Protein AF-A0A4Q8L4S8-F1 (afdb_monomer_lite)

Foldseek 3Di:
DDDPPDDPDDPPDDDDPVVVVVVVVLVVVLVVVCVVPNNVVSVVVSVVVVVVVLVVVCVVPPPCCVVCVVVSVVVVVVVVLQVVLVVLVVVCVVVVHDPDDGPCVVVVVVVVVVVVVVVVPDDD

Secondary structure (DSSP, 8-state):
-----PPPPPTTSPPPHHHHHHHHHHHHHHHHHHHHH-HHHHHHHHHHHHHHHHHHHHHHH-S-HHHHHHHHHHHHHHHHHHHHHHHHHHHHHHHT------TTHHHHHHHHHHHHHHHHTS--

Organism: NCBI:txid2480810

Radius of gyration: 18.48 Å; chains: 1; bounding box: 41×57×49 Å

pLDDT: mean 88.18, std 14.47, range [34.78, 98.0]

Structure (mmCIF, N/CA/C/O backbone):
data_AF-A0A4Q8L4S8-F1
#
_entry.id   AF-A0A4Q8L4S8-F1
#
loop_
_atom_site.group_PDB
_atom_site.id
_atom_site.type_symbol
_atom_site.label_atom_id
_atom_site.label_alt_id
_atom_site.label_comp_id
_atom_site.label_asym_id
_atom_site.label_entity_id
_atom_site.label_seq_id
_atom_site.pdbx_PDB_ins_code
_atom_site.Cartn_x
_atom_site.Cartn_y
_atom_site.Cartn_z
_atom_site.occupancy
_atom_site.B_iso_or_equiv
_atom_site.auth_seq_id
_atom_site.auth_comp_id
_atom_site.auth_asym_id
_atom_site.auth_atom_id
_atom_site.pdbx_PDB_model_num
ATOM 1 N N . MET A 1 1 ? -2.528 -0.825 -29.507 1.00 34.78 1 MET A N 1
ATOM 2 C CA . MET A 1 1 ? -2.771 0.407 -28.736 1.00 34.78 1 MET A CA 1
ATOM 3 C C . MET A 1 1 ? -1.774 0.347 -27.599 1.00 34.78 1 MET A C 1
ATOM 5 O O . MET A 1 1 ? -1.876 -0.576 -26.804 1.00 34.78 1 MET A O 1
ATOM 9 N N . ALA A 1 2 ? -0.710 1.143 -27.678 1.00 35.81 2 ALA A N 1
ATOM 10 C CA . ALA A 1 2 ? 0.362 1.133 -26.690 1.00 35.81 2 ALA A CA 1
ATOM 11 C C . ALA A 1 2 ? -0.196 1.672 -25.368 1.00 35.81 2 ALA A C 1
ATOM 13 O O . ALA A 1 2 ? -0.883 2.690 -25.376 1.00 35.81 2 ALA A O 1
ATOM 14 N N . ASP A 1 3 ? 0.022 0.924 -24.292 1.00 37.16 3 ASP A N 1
ATOM 15 C CA . ASP A 1 3 ? -0.326 1.303 -22.927 1.00 37.16 3 ASP A CA 1
ATOM 16 C C . ASP A 1 3 ? 0.685 2.373 -22.505 1.00 37.16 3 ASP A C 1
ATOM 18 O O . ASP A 1 3 ? 1.847 2.071 -22.223 1.00 37.16 3 ASP A O 1
ATOM 22 N N . ASP A 1 4 ? 0.284 3.637 -22.635 1.00 38.28 4 ASP A N 1
ATOM 23 C CA . ASP A 1 4 ? 1.071 4.782 -22.201 1.00 38.28 4 ASP A CA 1
ATOM 24 C C . ASP A 1 4 ? 1.318 4.633 -20.705 1.00 38.28 4 ASP A C 1
ATOM 26 O O . ASP A 1 4 ? 0.388 4.724 -19.913 1.00 38.28 4 ASP A O 1
ATOM 30 N N . THR A 1 5 ? 2.580 4.381 -20.360 1.00 44.84 5 THR A N 1
ATOM 31 C CA . THR A 1 5 ? 3.217 4.380 -19.037 1.00 44.84 5 THR A CA 1
ATOM 32 C C . THR A 1 5 ? 2.509 5.301 -18.035 1.00 44.84 5 THR A C 1
ATOM 34 O O . THR A 1 5 ? 2.914 6.442 -17.807 1.00 44.84 5 THR A O 1
ATOM 37 N N . GLN A 1 6 ? 1.410 4.825 -17.456 1.00 52.59 6 GLN A N 1
ATOM 38 C CA . GLN A 1 6 ? 0.594 5.635 -16.572 1.00 52.59 6 GLN A CA 1
ATOM 39 C C . GLN A 1 6 ? 1.352 5.728 -15.253 1.00 52.59 6 GLN A C 1
ATOM 41 O O . GLN A 1 6 ? 1.657 4.709 -14.626 1.00 52.59 6 GLN A O 1
ATOM 46 N N . ALA A 1 7 ? 1.723 6.951 -14.867 1.00 51.81 7 ALA A N 1
ATOM 47 C CA . ALA A 1 7 ? 2.329 7.196 -13.568 1.00 51.81 7 ALA A CA 1
ATOM 48 C C . ALA A 1 7 ? 1.447 6.545 -12.486 1.00 51.81 7 ALA A C 1
ATOM 50 O O . ALA A 1 7 ? 0.216 6.617 -12.596 1.00 51.81 7 ALA A O 1
ATOM 51 N N . PRO A 1 8 ? 2.040 5.886 -11.472 1.00 59.69 8 PRO A N 1
ATOM 52 C CA . PRO A 1 8 ? 1.255 5.279 -10.408 1.00 59.69 8 PRO A CA 1
ATOM 53 C C . PRO A 1 8 ? 0.316 6.337 -9.809 1.00 59.69 8 PRO A C 1
ATOM 55 O O . PRO A 1 8 ? 0.725 7.497 -9.673 1.00 59.69 8 PRO A O 1
ATOM 58 N N . PRO A 1 9 ? -0.940 5.978 -9.484 1.00 63.06 9 PRO A N 1
ATOM 59 C CA . PRO A 1 9 ? -1.882 6.930 -8.917 1.00 63.06 9 PRO A CA 1
ATOM 60 C C . PRO A 1 9 ? -1.277 7.563 -7.664 1.00 63.06 9 PRO A C 1
ATOM 62 O O . PRO A 1 9 ? -0.720 6.869 -6.810 1.00 63.06 9 PRO A O 1
ATOM 65 N N . SER A 1 10 ? -1.373 8.890 -7.566 1.00 66.44 10 SER A N 1
ATOM 66 C CA . SER A 1 10 ? -0.985 9.588 -6.345 1.00 66.44 10 SER A CA 1
ATOM 67 C C . SER A 1 10 ? -1.951 9.187 -5.239 1.00 66.44 10 SER A C 1
ATOM 69 O O . SER A 1 10 ? -3.149 9.439 -5.347 1.00 66.44 10 SER A O 1
ATOM 71 N N . ILE A 1 11 ? -1.429 8.586 -4.174 1.00 65.19 11 ILE A N 1
ATOM 72 C CA . ILE A 1 11 ? -2.218 8.248 -2.983 1.00 65.19 11 ILE A CA 1
ATOM 73 C C . ILE A 1 11 ? -2.735 9.488 -2.239 1.00 65.19 11 ILE A C 1
ATOM 75 O O . ILE A 1 11 ? -3.658 9.375 -1.442 1.00 65.19 11 ILE A O 1
ATOM 79 N N . ASP A 1 12 ? -2.164 10.667 -2.505 1.00 66.69 12 ASP A N 1
ATOM 80 C CA . ASP A 1 12 ? -2.610 11.940 -1.932 1.00 66.69 12 ASP A CA 1
ATOM 81 C C . ASP A 1 12 ? -3.650 12.653 -2.827 1.00 66.69 12 ASP A C 1
ATOM 83 O O . ASP A 1 12 ? -4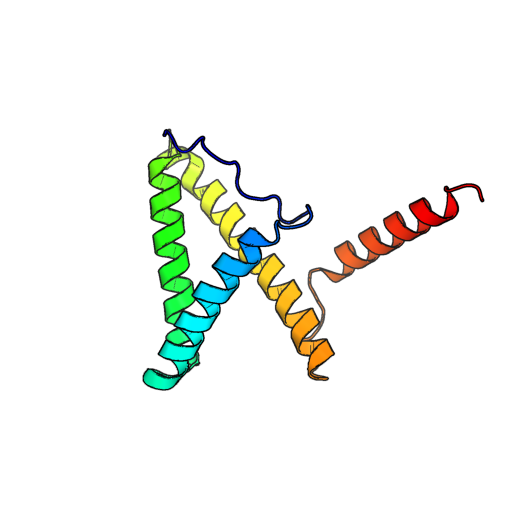.129 13.733 -2.486 1.00 66.69 12 ASP A O 1
ATOM 87 N N . ALA A 1 13 ? -4.006 12.070 -3.980 1.00 71.50 13 ALA A N 1
ATOM 88 C CA . ALA A 1 13 ? -5.061 12.560 -4.862 1.00 71.50 13 ALA A CA 1
ATOM 89 C C . ALA A 1 13 ? -6.316 11.672 -4.769 1.00 71.50 13 ALA A C 1
ATOM 91 O O . ALA A 1 13 ? -6.209 10.488 -4.440 1.00 71.50 13 ALA A O 1
ATOM 92 N N . PRO A 1 14 ? -7.512 12.199 -5.100 1.00 72.44 14 PRO A N 1
ATOM 93 C CA . PRO A 1 14 ? -8.708 11.375 -5.216 1.00 72.44 14 PRO A CA 1
ATOM 94 C C . PRO A 1 14 ? -8.471 10.208 -6.182 1.00 72.44 14 PRO A C 1
ATOM 96 O O . PRO A 1 14 ? -8.118 10.409 -7.345 1.00 72.44 14 PRO A O 1
ATOM 99 N N . LEU A 1 15 ? -8.661 8.986 -5.686 1.00 78.06 15 LEU A N 1
ATOM 100 C CA . LEU A 1 15 ? -8.517 7.774 -6.483 1.00 78.06 15 LEU A CA 1
ATOM 101 C C . LEU A 1 15 ? -9.705 7.637 -7.448 1.00 78.06 15 LEU A C 1
ATOM 103 O O . LEU A 1 15 ? -10.857 7.853 -7.069 1.00 78.06 15 LEU A O 1
ATOM 107 N N . ASP A 1 16 ? -9.417 7.262 -8.696 1.00 81.62 16 ASP A N 1
ATOM 108 C CA . ASP A 1 16 ? -10.425 7.015 -9.734 1.00 81.62 16 ASP A CA 1
ATOM 109 C C . ASP A 1 16 ? -11.409 5.911 -9.287 1.00 81.62 16 ASP A C 1
ATOM 111 O O . ASP A 1 16 ? -10.968 4.858 -8.825 1.00 81.62 16 ASP A O 1
ATOM 115 N N . PRO A 1 17 ? -12.735 6.073 -9.446 1.00 84.31 17 PRO A N 1
ATOM 116 C CA . PRO A 1 17 ? -13.694 4.984 -9.261 1.00 84.31 17 PRO A CA 1
ATOM 117 C C . PRO A 1 17 ? -13.282 3.639 -9.889 1.00 84.31 17 PRO A C 1
ATOM 119 O O . PRO A 1 17 ? -13.463 2.595 -9.259 1.00 84.31 17 PRO A O 1
ATOM 122 N N . GLN A 1 18 ? -12.668 3.636 -11.080 1.00 86.50 18 GLN A N 1
ATOM 123 C CA . GLN A 1 18 ? -12.214 2.390 -11.718 1.00 86.50 18 GLN A CA 1
ATOM 124 C C . GLN A 1 18 ? -11.094 1.689 -10.938 1.00 86.50 18 GLN A C 1
ATOM 126 O O . GLN A 1 18 ? -10.993 0.458 -10.964 1.00 86.50 18 GLN A O 1
ATOM 131 N N . PHE A 1 19 ? -10.270 2.440 -10.203 1.00 85.44 19 PHE A N 1
ATOM 132 C CA . PHE A 1 19 ? -9.270 1.863 -9.308 1.00 85.44 19 PHE A CA 1
ATOM 133 C C . PHE A 1 19 ? -9.944 0.996 -8.237 1.00 85.44 19 PHE A C 1
ATOM 135 O O . PHE A 1 19 ? -9.522 -0.140 -7.997 1.00 85.44 19 PHE A O 1
ATOM 142 N N . PHE A 1 20 ? -11.042 1.475 -7.649 1.00 87.44 20 PHE A N 1
ATOM 143 C CA . PHE A 1 20 ? -11.776 0.718 -6.637 1.00 87.44 20 PHE A CA 1
ATOM 144 C C . PHE A 1 20 ? -12.433 -0.542 -7.205 1.00 87.44 20 PHE A C 1
ATOM 146 O O . PHE A 1 20 ? -12.461 -1.563 -6.520 1.00 87.44 20 PHE A O 1
ATOM 153 N N . ASP A 1 21 ? -12.875 -0.539 -8.464 1.00 91.38 21 ASP A N 1
ATOM 154 C CA . ASP A 1 21 ? -13.368 -1.758 -9.120 1.00 91.38 21 ASP A CA 1
ATOM 155 C C . ASP A 1 21 ? -12.290 -2.845 -9.212 1.00 91.38 21 ASP A C 1
ATOM 157 O O . ASP A 1 21 ? -12.567 -4.034 -9.011 1.00 91.38 21 ASP A O 1
ATOM 161 N N . VAL A 1 22 ? -11.045 -2.456 -9.495 1.00 90.62 22 VAL A N 1
ATOM 162 C CA . VAL A 1 22 ? -9.906 -3.382 -9.525 1.00 90.62 22 VAL A CA 1
ATOM 163 C C . VAL A 1 22 ? -9.595 -3.895 -8.120 1.00 90.62 22 VAL A C 1
ATOM 165 O O . VAL A 1 22 ? -9.512 -5.111 -7.921 1.00 90.62 22 VAL A O 1
ATOM 168 N N . VAL A 1 23 ? -9.495 -3.003 -7.130 1.00 91.31 23 VAL A N 1
ATOM 169 C CA . VAL A 1 23 ? -9.265 -3.373 -5.721 1.00 91.31 23 VAL A CA 1
ATOM 170 C C . VAL A 1 23 ? -10.339 -4.344 -5.230 1.00 91.31 23 VAL A C 1
ATOM 172 O O . VAL A 1 23 ? -10.022 -5.390 -4.660 1.00 91.31 23 VAL A O 1
ATOM 175 N N . ASN A 1 24 ? -11.608 -4.068 -5.525 1.00 93.25 24 ASN A N 1
ATOM 176 C CA . ASN A 1 24 ? -12.730 -4.912 -5.128 1.00 93.25 24 ASN A CA 1
ATOM 177 C C . ASN A 1 24 ? -12.628 -6.323 -5.718 1.00 93.25 24 ASN A C 1
ATOM 179 O O . ASN A 1 24 ? -12.904 -7.299 -5.017 1.00 93.25 24 ASN A O 1
ATOM 183 N N . LYS A 1 25 ? -12.177 -6.471 -6.969 1.00 95.12 25 LYS A N 1
ATOM 184 C CA . LYS A 1 25 ? -11.935 -7.793 -7.575 1.00 95.12 25 LYS A CA 1
ATOM 185 C C . LYS A 1 25 ? -10.819 -8.556 -6.853 1.00 95.12 25 LYS A C 1
ATOM 187 O O . LYS A 1 25 ? -10.980 -9.751 -6.591 1.00 95.12 25 LYS A O 1
ATOM 192 N N . PHE A 1 26 ? -9.727 -7.885 -6.478 1.00 94.19 26 PHE A N 1
ATOM 193 C CA . PHE A 1 26 ? -8.660 -8.496 -5.674 1.00 94.19 26 PHE A CA 1
ATOM 194 C C . PHE A 1 26 ? -9.169 -8.957 -4.305 1.00 94.19 26 PHE A C 1
ATOM 196 O O . PHE A 1 26 ? -8.928 -10.102 -3.912 1.00 94.19 26 PHE A O 1
ATOM 203 N N . VAL A 1 27 ? -9.925 -8.109 -3.604 1.00 94.69 27 VAL A N 1
ATOM 204 C CA . VAL A 1 27 ? -10.506 -8.435 -2.294 1.00 94.69 27 VAL A CA 1
ATOM 205 C C . VAL A 1 27 ? -11.497 -9.594 -2.401 1.00 94.69 27 VAL A C 1
ATOM 207 O O . VAL A 1 27 ? -11.459 -10.507 -1.581 1.00 94.69 27 VAL A O 1
ATOM 210 N N . GLN A 1 28 ? -12.343 -9.632 -3.433 1.00 96.50 28 GLN A N 1
ATOM 211 C CA . GLN A 1 28 ? -13.269 -10.749 -3.656 1.00 96.50 28 GLN A CA 1
ATOM 212 C C . GLN A 1 28 ? -12.539 -12.077 -3.878 1.00 96.50 28 GLN A C 1
ATOM 214 O O . GLN A 1 28 ? -12.942 -13.105 -3.323 1.00 96.50 28 GLN A O 1
ATOM 219 N N . LEU A 1 29 ? -11.455 -12.072 -4.660 1.00 96.06 29 LEU A N 1
ATOM 220 C CA . LEU A 1 29 ? -10.628 -13.261 -4.840 1.00 96.06 29 LEU A CA 1
ATOM 221 C C . LEU A 1 29 ? -9.992 -13.688 -3.512 1.00 96.06 29 LEU A C 1
ATOM 223 O O . LEU A 1 29 ? -10.077 -14.863 -3.155 1.00 96.06 29 LEU A O 1
ATOM 227 N N . ALA A 1 30 ? -9.416 -12.750 -2.757 1.00 95.94 30 ALA A N 1
ATOM 228 C CA . ALA A 1 30 ? -8.852 -13.027 -1.440 1.00 95.94 30 ALA A CA 1
ATOM 229 C C . ALA A 1 30 ? -9.912 -13.582 -0.473 1.00 95.94 30 ALA A C 1
ATOM 231 O O . ALA A 1 30 ? -9.670 -14.583 0.188 1.00 95.94 30 ALA A O 1
ATOM 232 N N . ASN A 1 31 ? -11.125 -13.035 -0.447 1.00 96.31 31 ASN A N 1
ATOM 233 C CA . ASN A 1 31 ? -12.212 -13.546 0.392 1.00 96.31 31 ASN A CA 1
ATOM 234 C C . ASN A 1 31 ? -12.588 -14.987 0.025 1.00 96.31 31 ASN A C 1
ATOM 236 O O . ASN A 1 31 ? -12.734 -15.835 0.907 1.00 96.31 31 ASN A O 1
ATOM 240 N N . ARG A 1 32 ? -12.670 -15.296 -1.277 1.00 97.31 32 ARG A N 1
ATOM 241 C CA . ARG A 1 32 ? -12.912 -16.665 -1.754 1.00 97.31 32 ARG A CA 1
ATOM 242 C C . ARG A 1 32 ? -11.812 -17.619 -1.294 1.00 97.31 32 ARG A C 1
ATOM 244 O O . ARG A 1 32 ? -12.116 -18.681 -0.761 1.00 97.31 32 ARG A O 1
ATOM 251 N N . GLN A 1 33 ? -10.546 -17.240 -1.470 1.00 97.94 33 GLN A N 1
ATOM 252 C CA . GLN A 1 33 ? -9.414 -18.051 -1.014 1.00 97.94 33 GLN A CA 1
ATOM 253 C C . GLN A 1 33 ? -9.393 -18.189 0.516 1.00 97.94 33 GLN A C 1
ATOM 255 O O . GLN A 1 33 ? -9.098 -19.265 1.029 1.00 97.94 33 GLN A O 1
ATOM 260 N N . GLY A 1 34 ? -9.810 -17.152 1.246 1.00 97.56 34 GLY A N 1
ATOM 261 C CA . GLY A 1 34 ? -9.961 -17.158 2.699 1.00 97.56 34 GLY A CA 1
ATOM 262 C C . GLY A 1 34 ? -10.951 -18.209 3.192 1.00 97.56 34 GLY A C 1
ATOM 263 O O . GLY A 1 34 ? -10.668 -18.878 4.185 1.00 97.56 34 GLY A O 1
ATOM 264 N N . GLY A 1 35 ? -12.056 -18.411 2.470 1.00 97.06 35 GLY A N 1
ATOM 265 C CA . GLY A 1 35 ? -13.026 -19.469 2.761 1.00 97.06 35 GLY A CA 1
ATOM 266 C C . GLY A 1 35 ? -12.500 -20.891 2.520 1.00 97.06 35 GLY A C 1
ATOM 267 O O . GLY A 1 35 ? -12.952 -21.820 3.178 1.00 97.06 35 GLY A O 1
ATOM 268 N N . ILE A 1 36 ? -11.528 -21.066 1.615 1.00 97.50 36 ILE A N 1
ATOM 269 C CA . ILE A 1 36 ? -10.971 -22.382 1.242 1.00 97.50 36 ILE A CA 1
ATOM 270 C C . ILE A 1 36 ? -9.733 -22.729 2.084 1.00 97.50 36 ILE A C 1
ATOM 272 O O . ILE A 1 36 ? -9.554 -23.866 2.513 1.00 97.50 36 ILE A O 1
ATOM 276 N N . HIS A 1 37 ? -8.853 -21.754 2.309 1.00 95.75 37 HIS A N 1
ATOM 277 C CA . HIS A 1 37 ? -7.512 -21.957 2.866 1.00 95.75 37 HIS A CA 1
ATOM 278 C C . HIS A 1 37 ? -7.293 -21.290 4.232 1.00 95.75 37 HIS A C 1
ATOM 280 O O . HIS A 1 37 ? -6.214 -21.431 4.815 1.00 95.75 37 HIS A O 1
ATOM 286 N N . GLY A 1 38 ? -8.293 -20.570 4.744 1.00 97.19 38 GLY A N 1
ATOM 287 C CA . GLY A 1 38 ? -8.217 -19.792 5.975 1.00 97.19 38 GLY A CA 1
ATOM 288 C C . GLY A 1 38 ? -7.687 -18.370 5.755 1.00 97.19 38 GLY A C 1
ATOM 289 O O . GLY A 1 38 ? -6.813 -18.114 4.919 1.00 97.19 38 GLY A O 1
ATOM 290 N N . SER A 1 39 ? -8.200 -17.426 6.547 1.00 94.06 39 SER A N 1
ATOM 291 C CA . SER A 1 39 ? -7.923 -15.988 6.408 1.00 94.06 39 SER A CA 1
ATOM 292 C C . SER A 1 39 ? -6.455 -15.625 6.635 1.00 94.06 39 SER A C 1
ATOM 294 O O . SER A 1 39 ? -5.887 -14.877 5.846 1.00 94.06 39 SER A O 1
ATOM 296 N N . LYS A 1 40 ? -5.798 -16.200 7.653 1.00 94.88 40 LYS A N 1
ATOM 297 C CA . LYS A 1 40 ? -4.376 -15.927 7.954 1.00 94.88 40 LYS A CA 1
ATOM 298 C C . LYS A 1 40 ? -3.455 -16.327 6.800 1.00 94.88 40 LYS A C 1
ATOM 300 O O . LYS A 1 40 ? -2.606 -15.547 6.377 1.00 94.88 40 LYS A O 1
ATOM 305 N N . ARG A 1 41 ? -3.655 -17.534 6.258 1.00 95.44 41 ARG A N 1
ATOM 306 C CA . ARG A 1 41 ? -2.877 -18.035 5.117 1.00 95.44 41 ARG A CA 1
ATOM 307 C C . ARG A 1 41 ? -3.109 -17.183 3.878 1.00 95.44 41 ARG A C 1
ATOM 309 O O . ARG A 1 41 ? -2.167 -16.880 3.155 1.00 95.44 41 ARG A O 1
ATOM 316 N N . THR A 1 42 ? -4.354 -16.782 3.658 1.00 97.44 42 THR A N 1
ATOM 317 C CA . THR A 1 42 ? -4.727 -15.974 2.499 1.00 97.44 42 THR A CA 1
ATOM 318 C C . THR A 1 42 ? -4.199 -14.546 2.587 1.00 97.44 42 THR A C 1
ATOM 320 O O . THR A 1 42 ? -3.715 -14.029 1.589 1.00 97.44 42 THR A O 1
ATOM 323 N N . SER A 1 43 ? -4.203 -13.939 3.776 1.00 95.12 43 SER A N 1
ATOM 324 C CA . SER A 1 43 ? -3.576 -12.636 4.026 1.00 95.12 43 SER A CA 1
ATOM 325 C C . SER A 1 43 ? -2.084 -12.664 3.666 1.00 95.12 43 SER A C 1
ATOM 327 O O . SER A 1 43 ? -1.614 -11.824 2.900 1.00 95.12 43 SER A O 1
ATOM 329 N N . PHE A 1 44 ? -1.357 -13.700 4.102 1.00 95.94 44 PHE A N 1
ATOM 330 C CA . PHE A 1 44 ? 0.050 -13.870 3.729 1.00 95.94 44 PHE A CA 1
ATOM 331 C C . PHE A 1 44 ? 0.243 -14.119 2.223 1.00 95.94 44 PHE A C 1
ATOM 333 O O . PHE A 1 44 ? 1.147 -13.557 1.606 1.00 95.94 44 PHE A O 1
ATOM 340 N N . ALA A 1 45 ? -0.628 -14.925 1.605 1.00 96.44 45 ALA A N 1
ATOM 341 C CA . ALA A 1 45 ? -0.592 -15.171 0.165 1.00 96.44 45 ALA A CA 1
ATOM 342 C C . ALA A 1 45 ? -0.856 -13.897 -0.655 1.00 96.44 45 ALA A C 1
ATOM 344 O O . ALA A 1 45 ? -0.206 -13.696 -1.680 1.00 96.44 45 ALA A O 1
ATOM 345 N N . ALA A 1 46 ? -1.761 -13.027 -0.199 1.00 94.94 46 ALA A N 1
ATOM 346 C CA . ALA A 1 46 ? -2.044 -11.747 -0.839 1.00 94.94 46 ALA A CA 1
ATOM 347 C C . ALA A 1 46 ? -0.811 -10.835 -0.817 1.00 94.94 46 ALA A C 1
ATOM 349 O O . ALA A 1 46 ? -0.412 -10.339 -1.869 1.00 94.94 46 ALA A O 1
ATOM 350 N N . LEU A 1 47 ? -0.148 -10.697 0.339 1.00 94.81 47 LEU A N 1
ATOM 351 C CA . LEU A 1 47 ? 1.096 -9.928 0.458 1.00 94.81 47 LEU A CA 1
ATOM 352 C C . LEU A 1 47 ? 2.176 -10.451 -0.501 1.00 94.81 47 LEU A C 1
ATOM 354 O O . LEU A 1 47 ? 2.793 -9.684 -1.240 1.00 94.81 47 LEU A O 1
ATOM 358 N N . TYR A 1 48 ? 2.367 -11.771 -0.531 1.00 95.75 48 TYR A N 1
ATOM 359 C CA . TYR A 1 48 ? 3.344 -12.406 -1.412 1.00 95.75 48 TYR A CA 1
ATOM 360 C C . TYR A 1 48 ? 3.007 -12.212 -2.901 1.00 95.75 48 TYR A C 1
ATOM 362 O O . TYR A 1 48 ? 3.891 -11.955 -3.719 1.00 95.75 48 TYR A O 1
ATOM 370 N N . GLY A 1 49 ? 1.725 -12.308 -3.263 1.00 96.06 49 GLY A N 1
ATOM 371 C CA . GLY A 1 49 ? 1.241 -12.086 -4.625 1.00 96.06 49 GLY A CA 1
ATOM 372 C C . GLY A 1 49 ? 1.462 -10.650 -5.101 1.00 96.06 49 GLY A C 1
ATOM 373 O O . GLY A 1 49 ? 2.002 -10.447 -6.187 1.00 96.06 49 GLY A O 1
ATOM 374 N N . VAL A 1 50 ? 1.120 -9.666 -4.265 1.00 94.56 50 VAL A N 1
ATOM 375 C CA . VAL A 1 50 ? 1.335 -8.240 -4.555 1.00 94.56 50 VAL A CA 1
ATOM 376 C C . VAL A 1 50 ? 2.824 -7.936 -4.719 1.00 94.56 50 VAL A C 1
ATOM 378 O O . VAL A 1 50 ? 3.207 -7.289 -5.691 1.00 94.56 50 VAL A O 1
ATOM 381 N N . ALA A 1 51 ? 3.688 -8.471 -3.849 1.00 96.88 51 ALA A N 1
ATOM 382 C CA . ALA A 1 51 ? 5.136 -8.302 -3.981 1.00 96.88 51 ALA A CA 1
ATOM 383 C C . ALA A 1 51 ? 5.668 -8.844 -5.321 1.00 96.88 51 ALA A C 1
ATOM 385 O O . ALA A 1 51 ? 6.467 -8.184 -5.984 1.00 96.88 51 ALA A O 1
ATOM 386 N N . ARG A 1 52 ? 5.194 -10.021 -5.757 1.00 97.62 52 ARG A N 1
ATOM 387 C CA . ARG A 1 52 ? 5.570 -10.603 -7.058 1.00 97.62 52 ARG A CA 1
ATOM 388 C C . ARG A 1 52 ? 5.106 -9.755 -8.235 1.00 97.62 52 ARG A C 1
ATOM 390 O O . ARG A 1 52 ? 5.880 -9.558 -9.167 1.00 97.62 52 ARG A O 1
ATOM 397 N N . TYR A 1 53 ? 3.863 -9.282 -8.197 1.00 95.94 53 TYR A N 1
ATOM 398 C CA . TYR A 1 53 ? 3.313 -8.436 -9.252 1.00 95.94 53 TYR A CA 1
ATOM 399 C C . TYR A 1 53 ? 4.085 -7.116 -9.358 1.00 95.94 53 TYR A C 1
ATOM 401 O O . TYR A 1 53 ? 4.564 -6.768 -10.433 1.00 95.94 53 TYR A O 1
ATOM 409 N N . ASN A 1 54 ? 4.310 -6.440 -8.231 1.00 95.81 54 ASN A N 1
ATOM 410 C CA . ASN A 1 54 ? 5.014 -5.160 -8.206 1.00 95.81 54 ASN A CA 1
ATOM 411 C C . ASN A 1 54 ? 6.475 -5.292 -8.654 1.00 95.81 54 ASN A C 1
ATOM 413 O O . ASN A 1 54 ? 6.960 -4.445 -9.397 1.00 95.81 54 ASN A O 1
ATOM 417 N N . ALA A 1 55 ? 7.168 -6.368 -8.267 1.00 97.06 55 ALA A N 1
ATOM 418 C CA . ALA A 1 55 ? 8.522 -6.636 -8.751 1.00 97.06 55 ALA A CA 1
ATOM 419 C C . ALA A 1 55 ? 8.560 -6.871 -10.271 1.00 97.06 55 ALA A C 1
ATOM 421 O O . ALA A 1 55 ? 9.483 -6.412 -10.940 1.00 97.06 55 ALA A O 1
ATOM 422 N N . HIS A 1 56 ? 7.560 -7.567 -10.822 1.00 97.12 56 HIS A N 1
ATOM 423 C CA . HIS A 1 56 ? 7.445 -7.779 -12.264 1.00 97.12 56 HIS A CA 1
ATOM 424 C C . HIS A 1 56 ? 7.226 -6.464 -13.024 1.00 97.12 56 HIS A C 1
ATOM 426 O O . HIS A 1 56 ? 7.927 -6.204 -14.002 1.00 97.12 56 HIS A O 1
ATOM 432 N N . VAL A 1 57 ? 6.305 -5.621 -12.548 1.00 95.69 57 VAL A N 1
ATOM 433 C CA . VAL A 1 57 ? 6.048 -4.299 -13.138 1.00 95.69 57 VAL A CA 1
ATOM 434 C C . VAL A 1 57 ? 7.302 -3.429 -13.072 1.00 95.69 57 VAL A C 1
ATOM 436 O O . VAL A 1 57 ? 7.720 -2.902 -14.097 1.00 95.69 57 VAL A O 1
ATOM 439 N N . TYR A 1 58 ? 7.953 -3.347 -11.908 1.00 95.81 58 TYR A N 1
ATOM 440 C CA . TYR A 1 58 ? 9.186 -2.579 -11.721 1.00 95.81 58 TYR A CA 1
ATOM 441 C C . TYR A 1 58 ? 10.266 -2.962 -12.736 1.00 95.81 58 TYR A C 1
ATOM 443 O O . TYR A 1 58 ? 10.779 -2.098 -13.438 1.00 95.81 58 TYR A O 1
ATOM 451 N N . LEU A 1 59 ? 10.542 -4.258 -12.903 1.00 96.69 59 LEU A N 1
ATOM 452 C CA . LEU A 1 59 ? 11.537 -4.736 -13.870 1.00 96.69 59 LEU A CA 1
ATOM 453 C C . LEU A 1 59 ? 11.154 -4.497 -15.339 1.00 96.69 59 LEU A C 1
ATOM 455 O O . LEU A 1 59 ? 12.006 -4.640 -16.210 1.00 96.69 59 LEU A O 1
ATOM 459 N N . THR A 1 60 ? 9.893 -4.168 -15.624 1.00 96.19 60 THR A N 1
ATOM 460 C CA . THR A 1 60 ? 9.421 -3.868 -16.983 1.00 96.19 60 THR A CA 1
ATOM 461 C C . THR A 1 60 ? 9.629 -2.398 -17.349 1.00 96.19 60 THR A C 1
ATOM 463 O O . THR A 1 60 ? 9.821 -2.088 -18.522 1.00 96.19 60 THR A O 1
ATOM 466 N N . VAL A 1 61 ? 9.594 -1.494 -16.364 1.00 92.44 61 VAL A N 1
ATOM 467 C CA . VAL A 1 61 ? 9.610 -0.037 -16.594 1.00 92.44 61 VAL A CA 1
ATOM 468 C C . VAL A 1 61 ? 10.897 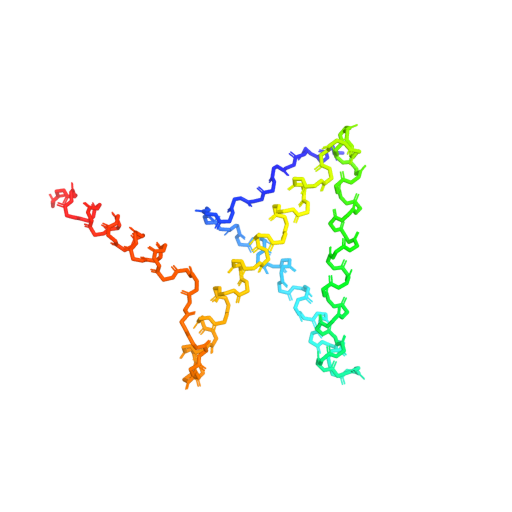0.646 -16.132 1.00 92.44 61 VAL A C 1
ATOM 470 O O . VAL A 1 61 ? 11.214 1.728 -16.616 1.00 92.44 61 VAL A O 1
ATOM 473 N N . GLU A 1 62 ? 11.639 0.041 -15.204 1.00 95.31 62 GLU A N 1
ATOM 474 C CA . GLU A 1 62 ? 12.855 0.624 -14.641 1.00 95.31 62 GLU A CA 1
ATOM 475 C C . GLU A 1 62 ? 14.080 0.358 -15.538 1.00 95.31 62 GLU A C 1
ATOM 477 O O . GLU A 1 62 ? 14.466 -0.804 -15.705 1.00 95.31 62 GLU A O 1
ATOM 482 N N . PRO A 1 63 ? 14.744 1.401 -16.071 1.00 94.31 63 PRO A N 1
ATOM 483 C CA . PRO A 1 63 ? 15.948 1.238 -16.884 1.00 94.31 63 PRO A CA 1
ATOM 484 C C . PRO A 1 63 ? 17.185 0.772 -16.099 1.00 94.31 63 PRO A C 1
ATOM 486 O O . PRO A 1 63 ? 18.028 0.081 -16.675 1.00 94.31 63 PRO A O 1
ATOM 489 N N . SER A 1 64 ? 17.306 1.114 -14.810 1.00 96.38 64 SER A N 1
ATOM 490 C CA . SER A 1 64 ? 18.501 0.822 -13.999 1.00 96.38 64 SER A CA 1
ATOM 491 C C . SER A 1 64 ? 18.155 0.139 -12.668 1.00 96.38 64 SER A C 1
ATOM 493 O O . SER A 1 64 ? 18.402 0.688 -11.589 1.00 96.38 64 SER A O 1
ATOM 495 N N . PRO A 1 65 ? 17.630 -1.102 -12.692 1.00 95.69 65 PRO A N 1
ATOM 496 C CA . PRO A 1 65 ? 17.099 -1.749 -11.495 1.00 95.69 65 PRO A CA 1
ATOM 497 C C . PRO A 1 65 ? 18.160 -2.095 -10.446 1.00 95.69 65 PRO A C 1
ATOM 499 O O . PRO A 1 65 ? 17.830 -2.296 -9.282 1.00 95.69 65 PRO A O 1
ATOM 502 N N . ALA A 1 66 ? 19.437 -2.183 -10.826 1.00 97.62 66 ALA A N 1
ATOM 503 C CA . ALA A 1 66 ? 20.521 -2.366 -9.863 1.00 97.62 66 ALA A CA 1
ATOM 504 C C . ALA A 1 66 ? 20.712 -1.124 -8.976 1.00 97.62 66 ALA A C 1
ATOM 506 O O . ALA A 1 66 ? 20.932 -1.267 -7.774 1.00 97.62 66 ALA A O 1
ATOM 507 N N . ASP A 1 67 ? 20.564 0.068 -9.558 1.00 97.56 67 ASP A N 1
ATOM 508 C CA . ASP A 1 67 ? 20.837 1.342 -8.893 1.00 97.56 67 ASP A CA 1
ATOM 509 C C . ASP A 1 67 ? 19.618 1.846 -8.108 1.00 97.56 67 ASP A C 1
ATOM 511 O O . ASP A 1 67 ? 19.770 2.424 -7.032 1.00 97.56 67 ASP A O 1
ATOM 515 N N . SER A 1 68 ? 18.397 1.598 -8.600 1.00 96.56 68 SER A N 1
ATOM 516 C CA . SER A 1 68 ? 17.166 2.116 -7.980 1.00 96.56 68 SER A CA 1
ATOM 517 C C . SER A 1 68 ? 16.450 1.132 -7.044 1.00 96.56 68 SER A C 1
ATOM 519 O O . SER A 1 68 ? 15.468 1.509 -6.398 1.00 96.56 68 SER A O 1
ATOM 521 N N . ARG A 1 69 ? 16.947 -0.111 -6.900 1.00 97.31 69 ARG A N 1
ATOM 522 C CA . ARG A 1 69 ? 16.298 -1.172 -6.102 1.00 97.31 69 ARG A CA 1
ATOM 523 C C . ARG A 1 69 ? 15.917 -0.720 -4.700 1.00 97.31 69 ARG A C 1
ATOM 525 O O . ARG A 1 69 ? 14.807 -0.994 -4.253 1.00 97.31 69 ARG A O 1
ATOM 532 N N . GLN A 1 70 ? 16.853 -0.088 -3.995 1.00 97.88 70 GLN A N 1
ATOM 533 C CA . GLN A 1 70 ? 16.645 0.295 -2.602 1.00 97.88 70 GLN A CA 1
ATOM 534 C C . GLN A 1 70 ? 15.537 1.345 -2.486 1.00 97.88 70 GLN A C 1
ATOM 536 O O . GLN A 1 70 ? 14.604 1.157 -1.712 1.00 97.88 70 GLN A O 1
ATOM 541 N N . GLY A 1 71 ? 15.578 2.378 -3.332 1.00 95.69 71 GLY A N 1
ATOM 542 C CA . GLY A 1 71 ? 14.541 3.409 -3.369 1.00 95.69 71 GLY A CA 1
ATOM 543 C C . GLY A 1 71 ? 13.158 2.842 -3.690 1.00 95.69 71 GLY A C 1
ATOM 544 O O . GLY A 1 71 ? 12.178 3.226 -3.058 1.00 95.69 71 GLY A O 1
ATOM 545 N N . PHE A 1 72 ? 13.072 1.870 -4.604 1.00 95.94 72 PHE A N 1
ATOM 546 C CA . PHE A 1 72 ? 11.816 1.176 -4.891 1.00 95.94 72 PHE A CA 1
ATOM 547 C C . PHE A 1 72 ? 11.282 0.404 -3.673 1.00 95.94 72 PHE A C 1
ATOM 549 O O . PHE A 1 72 ? 10.095 0.495 -3.359 1.00 95.94 72 PHE A O 1
ATOM 556 N N . LEU A 1 73 ? 12.141 -0.335 -2.960 1.00 97.56 73 LEU A N 1
ATOM 557 C CA . LEU A 1 73 ? 11.740 -1.063 -1.750 1.00 97.56 73 LEU A CA 1
ATOM 558 C C . LEU A 1 73 ? 11.253 -0.113 -0.650 1.00 97.56 73 LEU A C 1
ATOM 560 O O . LEU A 1 73 ? 10.202 -0.360 -0.052 1.00 97.56 73 LEU A O 1
ATOM 564 N N . ASP A 1 74 ? 11.977 0.978 -0.412 1.00 96.94 74 ASP A N 1
ATOM 565 C CA . ASP A 1 74 ? 11.629 1.966 0.610 1.00 96.94 74 ASP A CA 1
ATOM 566 C C . ASP A 1 74 ? 10.299 2.656 0.277 1.00 96.94 74 ASP A C 1
ATOM 568 O O . ASP A 1 74 ? 9.412 2.752 1.126 1.00 96.94 74 ASP A O 1
ATOM 572 N N . TYR A 1 75 ? 10.105 3.039 -0.988 1.00 93.31 75 TYR A N 1
ATOM 573 C CA . TYR A 1 75 ? 8.852 3.618 -1.465 1.00 93.31 75 TYR A CA 1
ATOM 574 C C . TYR A 1 75 ? 7.668 2.659 -1.284 1.00 93.31 75 TYR A C 1
ATOM 576 O O . TYR A 1 75 ? 6.675 3.005 -0.644 1.00 93.31 75 TYR A O 1
ATOM 584 N N . MET A 1 76 ? 7.773 1.427 -1.791 1.00 94.38 76 MET A N 1
ATOM 585 C CA . MET A 1 76 ? 6.661 0.469 -1.761 1.00 94.38 76 MET A CA 1
ATOM 586 C C . MET A 1 76 ? 6.294 0.035 -0.339 1.00 94.38 76 MET A C 1
ATOM 588 O O . MET A 1 76 ? 5.113 -0.126 -0.022 1.00 94.38 76 MET A O 1
ATOM 592 N N . THR A 1 77 ? 7.288 -0.155 0.532 1.00 95.50 77 THR A N 1
ATOM 593 C CA . THR A 1 77 ? 7.037 -0.513 1.937 1.00 95.50 77 THR A CA 1
ATOM 594 C C . THR A 1 77 ? 6.479 0.665 2.731 1.00 95.50 77 THR A C 1
ATOM 596 O O . THR A 1 77 ? 5.572 0.460 3.540 1.00 95.50 77 THR A O 1
ATOM 599 N N . GLY A 1 78 ? 6.935 1.890 2.452 1.00 94.06 78 GLY A N 1
ATOM 600 C CA . GLY A 1 78 ? 6.363 3.117 3.005 1.00 94.06 78 GLY A CA 1
ATOM 601 C C . GLY A 1 78 ? 4.890 3.292 2.630 1.00 94.06 78 GLY A C 1
ATOM 602 O O . GLY A 1 78 ? 4.055 3.487 3.515 1.00 94.06 78 GLY A O 1
ATOM 603 N N . LEU A 1 79 ? 4.550 3.123 1.345 1.00 91.75 79 LEU A N 1
AT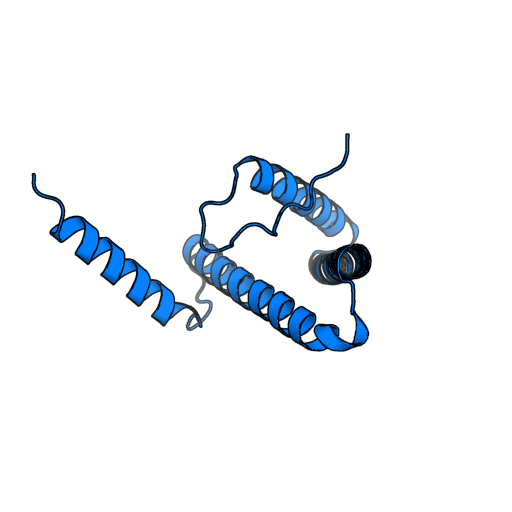OM 604 C CA . LEU A 1 79 ? 3.162 3.157 0.870 1.00 91.75 79 LEU A CA 1
ATOM 605 C C . LEU A 1 79 ? 2.290 2.124 1.585 1.00 91.75 79 LEU A C 1
ATOM 607 O O . LEU A 1 79 ? 1.217 2.454 2.089 1.00 91.75 79 LEU A O 1
ATOM 611 N N . TYR A 1 80 ? 2.751 0.872 1.656 1.00 94.19 80 TYR A N 1
ATOM 612 C CA . TYR A 1 80 ? 1.993 -0.191 2.311 1.00 94.19 80 TYR A CA 1
ATOM 613 C C . TYR A 1 80 ? 1.777 0.092 3.801 1.00 94.19 80 TYR A C 1
ATOM 615 O O . TYR A 1 80 ? 0.667 -0.086 4.297 1.00 94.19 80 TYR A O 1
ATOM 623 N N . ARG A 1 81 ? 2.808 0.567 4.515 1.00 95.38 81 ARG A N 1
ATOM 624 C CA . ARG A 1 81 ? 2.700 0.923 5.936 1.00 95.38 81 ARG A CA 1
ATOM 625 C C . ARG A 1 81 ? 1.664 2.019 6.154 1.00 95.38 81 ARG A C 1
ATOM 627 O O . ARG A 1 81 ? 0.844 1.884 7.060 1.00 95.38 81 ARG A O 1
ATOM 634 N N . ARG A 1 82 ? 1.676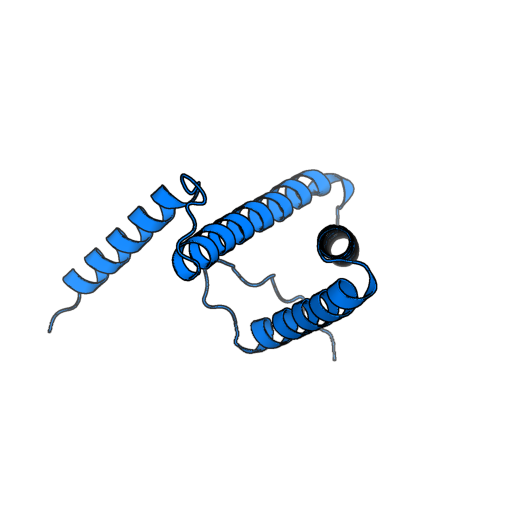 3.063 5.321 1.00 93.06 82 ARG A N 1
ATOM 635 C CA . ARG A 1 82 ? 0.687 4.143 5.386 1.00 93.06 82 ARG A CA 1
ATOM 636 C C . ARG A 1 82 ? -0.731 3.624 5.146 1.00 93.06 82 ARG A C 1
ATOM 638 O O . ARG A 1 82 ? -1.555 3.756 6.040 1.00 93.06 82 ARG A O 1
ATOM 645 N N . MET A 1 83 ? -0.994 2.963 4.016 1.00 92.56 83 MET A N 1
ATOM 646 C CA . MET A 1 83 ? -2.339 2.449 3.699 1.00 92.56 83 MET A CA 1
ATOM 647 C C . MET A 1 83 ? -2.846 1.455 4.753 1.00 92.56 83 MET A C 1
ATOM 649 O O . MET A 1 83 ? -4.031 1.420 5.074 1.00 92.56 83 MET A O 1
ATOM 653 N N . LEU A 1 84 ? -1.954 0.637 5.319 1.00 95.06 84 LEU A N 1
ATOM 654 C CA . LEU A 1 84 ? -2.328 -0.290 6.380 1.00 95.06 84 LEU A CA 1
ATOM 655 C C . LEU A 1 84 ? -2.708 0.442 7.675 1.00 95.06 84 LEU A C 1
ATOM 657 O O . LEU A 1 84 ? -3.673 0.030 8.311 1.00 95.06 84 LEU A O 1
ATOM 661 N N . ASN A 1 85 ? -1.998 1.518 8.046 1.00 95.88 85 ASN A N 1
ATOM 662 C CA . ASN A 1 85 ? -2.396 2.379 9.168 1.00 95.88 85 ASN A CA 1
ATOM 663 C C . ASN A 1 85 ? -3.775 3.004 8.909 1.00 95.88 85 ASN A C 1
ATOM 665 O O . ASN A 1 85 ? -4.659 2.859 9.746 1.00 95.88 85 ASN A O 1
ATOM 669 N N . GLU A 1 86 ? -3.996 3.585 7.723 1.00 93.81 86 GLU A N 1
ATOM 670 C CA . GLU A 1 86 ? -5.289 4.180 7.343 1.00 93.81 86 GLU A CA 1
ATOM 671 C C . GLU A 1 86 ? -6.436 3.168 7.497 1.00 93.81 86 GLU A C 1
ATOM 673 O O . GLU A 1 86 ? -7.468 3.457 8.102 1.00 93.81 86 GLU A O 1
ATOM 678 N N . HIS A 1 87 ? -6.250 1.939 7.008 1.00 94.69 87 HIS A N 1
ATOM 679 C CA . HIS A 1 87 ? -7.270 0.901 7.126 1.00 94.69 87 HIS A CA 1
ATOM 680 C C . HIS A 1 87 ? -7.464 0.379 8.552 1.00 94.69 87 HIS A C 1
ATOM 682 O O . HIS A 1 87 ? -8.585 0.001 8.893 1.00 94.69 87 HIS A O 1
ATOM 688 N N . LEU A 1 88 ? -6.418 0.334 9.382 1.00 97.00 88 LEU A N 1
ATOM 689 C CA . LEU A 1 88 ? -6.562 -0.020 10.795 1.00 97.00 88 LEU A CA 1
ATOM 690 C C . LEU A 1 88 ? -7.370 1.039 11.542 1.00 97.00 88 LEU A C 1
ATOM 692 O O . LEU A 1 88 ? -8.281 0.667 12.277 1.00 97.00 88 LEU A O 1
ATOM 696 N N . ASP A 1 89 ? -7.099 2.320 11.300 1.00 95.88 89 ASP A N 1
ATOM 697 C CA . ASP A 1 89 ? -7.829 3.431 11.914 1.00 95.88 89 ASP A CA 1
ATOM 698 C C . ASP A 1 89 ? -9.314 3.397 11.527 1.00 95.88 89 ASP A C 1
ATOM 700 O O . ASP A 1 89 ? -10.190 3.418 12.395 1.00 95.88 89 ASP A O 1
ATOM 704 N N . ILE A 1 90 ? -9.606 3.257 10.227 1.00 94.00 90 ILE A N 1
ATOM 705 C CA . ILE A 1 90 ? -10.980 3.192 9.703 1.00 94.00 90 ILE A CA 1
ATOM 706 C C . ILE A 1 90 ? -11.717 1.973 10.268 1.00 94.00 90 ILE A C 1
ATOM 708 O O . ILE A 1 90 ? -12.783 2.113 10.865 1.00 94.00 90 ILE A O 1
ATOM 712 N N . LEU A 1 91 ? -11.151 0.769 10.127 1.00 96.19 91 LEU A N 1
ATOM 713 C CA . LEU A 1 91 ? -11.813 -0.459 10.579 1.00 96.19 91 LEU A CA 1
ATOM 714 C C . LEU A 1 91 ? -11.919 -0.535 12.105 1.00 96.19 91 LEU A C 1
ATOM 716 O O . LEU A 1 91 ? -12.875 -1.120 12.615 1.00 96.19 91 LEU A O 1
ATOM 720 N N . GLY A 1 92 ? -10.943 0.012 12.831 1.00 96.88 92 GLY A N 1
ATOM 721 C CA . GLY A 1 92 ? -10.973 0.133 14.284 1.00 96.88 92 GLY A CA 1
ATOM 722 C C . GLY A 1 92 ? -12.148 0.994 14.728 1.00 96.88 92 GLY A C 1
ATOM 723 O O . GLY A 1 92 ? -12.994 0.527 15.492 1.00 96.88 92 GLY A O 1
ATOM 724 N N . ALA A 1 93 ? -12.270 2.197 14.161 1.00 95.50 93 ALA A N 1
ATOM 725 C CA . ALA A 1 93 ? -13.382 3.104 14.427 1.00 95.50 93 ALA A CA 1
ATOM 726 C C . ALA A 1 93 ? -14.745 2.492 14.052 1.00 95.50 93 ALA A C 1
ATOM 728 O O . ALA A 1 93 ? -15.656 2.485 14.879 1.00 95.50 93 ALA A O 1
ATOM 729 N N . GLU A 1 94 ? -14.878 1.910 12.854 1.00 96.56 94 GLU A N 1
ATOM 730 C CA . GLU A 1 94 ? -16.116 1.262 12.389 1.00 96.56 94 GLU A CA 1
ATOM 731 C C . GLU A 1 94 ? -16.573 0.114 13.298 1.00 96.56 94 GLU A C 1
ATOM 733 O O . GLU A 1 94 ? -17.770 -0.132 13.453 1.00 96.56 94 GLU A O 1
ATOM 738 N N . ARG A 1 95 ? -15.622 -0.614 13.893 1.00 97.00 95 ARG A N 1
ATOM 739 C CA . ARG A 1 95 ? -15.894 -1.794 14.727 1.00 97.00 95 ARG A CA 1
ATOM 740 C C . ARG A 1 95 ? -15.885 -1.493 16.225 1.00 97.00 95 ARG A C 1
ATOM 742 O O . ARG A 1 95 ? -16.124 -2.411 17.007 1.00 97.00 95 ARG A O 1
ATOM 749 N N . GLY A 1 96 ? -15.596 -0.255 16.631 1.00 97.00 96 GLY A N 1
ATOM 750 C CA . GLY A 1 96 ? -15.422 0.117 18.037 1.00 97.00 96 GLY A CA 1
ATOM 751 C C . GLY A 1 96 ? -14.247 -0.601 18.714 1.00 97.00 96 GLY A C 1
ATOM 752 O O . GLY A 1 96 ? -14.337 -0.953 19.889 1.00 97.00 96 GLY A O 1
ATOM 753 N N . VAL A 1 97 ? -13.172 -0.870 17.969 1.00 98.00 97 VAL A N 1
ATOM 754 C CA . VAL A 1 97 ? -11.961 -1.548 18.449 1.00 98.00 97 VAL A CA 1
ATOM 755 C C . VAL A 1 97 ? -10.829 -0.534 18.581 1.00 98.00 97 VAL A C 1
ATOM 757 O O . VAL A 1 97 ? -10.506 0.159 17.620 1.00 98.00 97 VAL A O 1
ATOM 760 N N . ASP A 1 98 ? -10.196 -0.488 19.755 1.00 96.50 98 ASP A N 1
ATOM 761 C CA . ASP A 1 98 ? -8.965 0.278 19.964 1.00 96.50 98 ASP A CA 1
ATOM 762 C C . ASP A 1 98 ? -7.794 -0.391 19.227 1.00 96.50 98 ASP A C 1
ATOM 764 O O . ASP A 1 98 ? -7.424 -1.532 19.519 1.00 96.50 98 ASP A O 1
ATOM 768 N N . VAL A 1 99 ? -7.239 0.322 18.247 1.00 96.25 99 VAL A N 1
ATOM 769 C CA . VAL A 1 99 ? -6.097 -0.110 17.428 1.00 96.25 99 VAL A CA 1
ATOM 770 C C . VAL A 1 99 ? -4.788 0.582 17.830 1.00 96.25 99 VAL A C 1
ATOM 772 O O . VAL A 1 99 ? -3.757 0.349 17.201 1.00 96.25 99 VAL A O 1
ATOM 775 N N . GLY A 1 100 ? -4.800 1.374 18.908 1.00 96.31 100 GLY A N 1
ATOM 776 C CA . GLY A 1 100 ? -3.653 2.135 19.390 1.00 96.31 100 GLY A CA 1
ATOM 777 C C . GLY A 1 100 ? -3.462 3.479 18.682 1.00 96.31 100 GLY A C 1
ATOM 778 O O . GLY A 1 100 ? -4.303 3.944 17.917 1.00 96.31 100 GLY A O 1
ATOM 779 N N . ALA A 1 101 ? -2.341 4.140 18.980 1.00 94.25 101 ALA A N 1
ATOM 780 C CA . ALA A 1 101 ? -2.015 5.434 18.391 1.00 94.25 101 ALA A CA 1
ATOM 781 C C . ALA A 1 101 ? -1.609 5.285 16.916 1.00 94.25 101 ALA A C 1
ATOM 783 O O . ALA A 1 101 ? -0.660 4.565 16.604 1.00 94.25 101 ALA A O 1
ATOM 784 N N . SER A 1 102 ? -2.291 6.019 16.036 1.00 94.25 102 SER A N 1
ATOM 785 C CA . SER A 1 102 ? -1.971 6.070 14.610 1.00 94.25 102 SER A CA 1
ATOM 786 C C . SER A 1 102 ? -0.671 6.825 14.347 1.00 94.25 102 SER A C 1
ATOM 788 O O . SER A 1 102 ? -0.480 7.952 14.816 1.00 94.25 102 SER A O 1
ATOM 790 N N . GLU A 1 103 ? 0.194 6.253 13.509 1.00 93.75 103 GLU A N 1
ATOM 791 C CA . GLU A 1 103 ? 1.381 6.943 12.985 1.00 93.75 103 GLU A CA 1
ATOM 792 C C . GLU A 1 103 ? 1.010 8.142 12.091 1.00 93.75 103 GLU A C 1
ATOM 794 O O . GLU A 1 103 ? 1.840 9.015 11.840 1.00 93.75 103 GLU A O 1
ATOM 799 N N . LEU A 1 104 ? -0.246 8.213 11.636 1.00 91.94 104 LEU A N 1
ATOM 800 C CA . LEU A 1 104 ? -0.760 9.252 10.744 1.00 91.94 104 LEU A CA 1
ATOM 801 C C . LEU A 1 104 ? -1.461 10.395 11.485 1.00 91.94 104 LEU A C 1
ATOM 803 O O . LEU A 1 104 ? -1.872 11.366 10.852 1.00 91.94 104 LEU A O 1
ATOM 807 N N . ALA A 1 105 ? -1.552 10.341 12.819 1.00 91.12 105 ALA A N 1
ATOM 808 C CA . ALA A 1 105 ? -2.264 11.339 13.619 1.00 91.12 105 ALA A CA 1
ATOM 809 C C . ALA A 1 105 ? -1.816 12.786 13.331 1.00 91.12 105 ALA A C 1
ATOM 811 O O . ALA A 1 105 ? -2.647 13.684 13.193 1.00 91.12 105 ALA A O 1
ATOM 812 N N . ALA A 1 106 ? -0.506 13.015 13.183 1.00 90.44 106 ALA A N 1
ATOM 813 C CA . ALA A 1 106 ? 0.030 14.333 12.844 1.00 90.44 106 ALA A CA 1
ATOM 814 C C . ALA A 1 106 ? -0.372 14.788 11.429 1.00 90.44 106 ALA A C 1
ATOM 816 O O . ALA A 1 106 ? -0.691 15.960 11.229 1.00 90.44 106 ALA A O 1
ATOM 817 N N . ALA A 1 107 ? -0.393 13.866 10.461 1.00 87.38 107 ALA A N 1
ATOM 818 C CA . ALA A 1 107 ? -0.801 14.158 9.090 1.00 87.38 107 ALA A CA 1
ATOM 819 C C . ALA A 1 107 ? -2.293 14.515 9.018 1.00 87.38 107 ALA A C 1
ATOM 821 O O . ALA A 1 107 ? -2.659 15.489 8.364 1.00 87.38 107 ALA A O 1
ATOM 822 N N . TYR A 1 108 ? -3.145 13.798 9.755 1.00 88.31 108 TYR A N 1
ATOM 823 C CA . TYR A 1 108 ? -4.567 14.126 9.858 1.00 88.31 108 TYR A CA 1
ATOM 824 C C . TYR A 1 108 ? -4.807 15.486 10.509 1.00 88.31 108 TYR A C 1
ATOM 826 O O . TYR A 1 108 ? -5.607 16.270 10.002 1.00 88.31 108 TYR A O 1
ATOM 834 N N . ALA A 1 109 ? -4.086 15.804 11.588 1.00 89.31 109 ALA A N 1
ATOM 835 C CA . ALA A 1 109 ? -4.186 17.112 12.229 1.00 89.31 109 ALA A CA 1
ATOM 836 C C . ALA A 1 109 ? -3.796 18.248 11.268 1.00 89.31 109 ALA A C 1
ATOM 838 O O . ALA A 1 109 ? -4.490 19.260 11.196 1.00 89.31 109 ALA A O 1
ATOM 839 N N . ALA A 1 110 ? -2.722 18.066 10.494 1.00 88.81 110 ALA A N 1
ATOM 840 C CA . ALA A 1 110 ? -2.300 19.035 9.486 1.00 88.81 110 ALA A CA 1
ATOM 841 C C . ALA A 1 110 ? -3.342 19.200 8.363 1.00 88.81 110 ALA A C 1
ATOM 843 O O . ALA A 1 110 ? -3.648 20.327 7.976 1.00 88.81 110 ALA A O 1
ATOM 844 N N . ALA A 1 111 ? -3.925 18.099 7.876 1.00 85.94 111 ALA A N 1
ATOM 845 C CA . ALA A 1 111 ? -4.967 18.132 6.850 1.00 85.94 111 ALA A CA 1
ATOM 846 C C . ALA A 1 111 ? -6.224 18.878 7.328 1.00 85.94 111 ALA A C 1
ATOM 848 O O . ALA A 1 111 ? -6.715 19.766 6.636 1.00 85.94 111 ALA A O 1
ATOM 849 N N . GLN A 1 112 ? -6.690 18.600 8.550 1.00 86.62 112 GLN A N 1
ATOM 850 C CA . GLN A 1 112 ? -7.841 19.288 9.145 1.00 86.62 112 GLN A CA 1
ATOM 851 C C . GLN A 1 112 ? -7.596 20.793 9.315 1.00 86.62 112 GLN A C 1
ATOM 853 O O . GLN A 1 112 ? -8.485 21.600 9.050 1.00 86.62 112 GLN A O 1
ATOM 858 N N . GLN A 1 113 ? -6.386 21.189 9.724 1.00 88.25 113 GLN A N 1
ATOM 859 C CA . GLN A 1 113 ? -6.014 22.603 9.829 1.00 88.25 113 GLN A CA 1
ATOM 860 C C . GLN A 1 113 ? -6.018 23.295 8.462 1.00 88.25 113 GLN A C 1
ATOM 862 O O . GLN A 1 113 ? -6.521 24.412 8.348 1.00 88.25 113 GLN A O 1
ATOM 867 N N . ALA A 1 114 ? -5.491 22.637 7.427 1.00 85.06 114 ALA A N 1
ATOM 868 C CA . ALA A 1 114 ? -5.491 23.169 6.067 1.00 85.06 114 ALA A CA 1
ATOM 869 C C . ALA A 1 114 ? -6.919 23.325 5.513 1.00 85.06 114 ALA A C 1
ATOM 871 O O . ALA A 1 114 ? -7.246 24.362 4.934 1.00 85.06 114 ALA A O 1
ATOM 872 N N . GLU A 1 115 ? -7.790 22.338 5.739 1.00 83.44 115 GLU A N 1
ATOM 873 C CA . GLU A 1 115 ? -9.204 22.414 5.360 1.00 83.44 115 GLU A CA 1
ATOM 874 C C . GLU A 1 115 ? -9.925 23.553 6.084 1.00 83.44 115 GLU A C 1
ATOM 876 O O . GLU A 1 115 ? -10.636 24.331 5.446 1.00 83.44 115 GLU A O 1
ATOM 881 N N . GLN A 1 116 ? -9.709 23.703 7.392 1.00 84.19 116 GLN A N 1
ATOM 882 C CA . GLN A 1 116 ? -10.318 24.775 8.175 1.00 84.19 116 GLN A CA 1
ATOM 883 C C . GLN A 1 116 ? -9.863 26.157 7.690 1.00 84.19 116 GLN A C 1
ATOM 885 O O . GLN A 1 116 ? -10.699 27.013 7.413 1.00 84.19 116 GLN A O 1
ATOM 890 N N . ALA A 1 117 ? -8.559 26.347 7.470 1.00 85.00 117 ALA A N 1
ATOM 891 C CA . ALA A 1 117 ? -8.021 27.591 6.923 1.00 85.00 117 ALA A CA 1
ATOM 892 C C . ALA A 1 117 ? -8.581 27.907 5.524 1.00 85.00 117 ALA A C 1
ATOM 894 O O . ALA A 1 117 ? -8.826 29.070 5.201 1.00 85.00 117 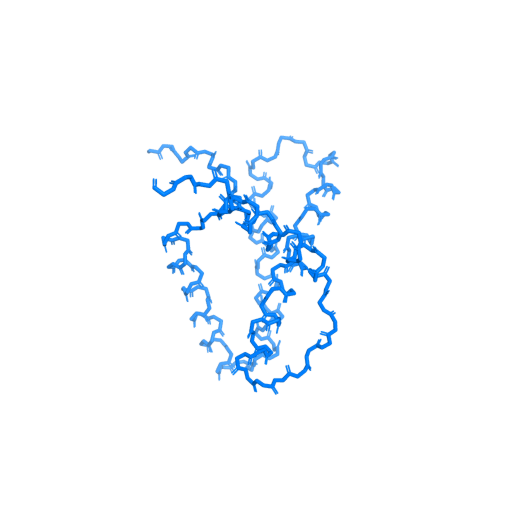ALA A O 1
ATOM 895 N N . SER A 1 118 ? -8.813 26.881 4.696 1.00 84.50 118 SER A N 1
ATOM 896 C CA . SER A 1 118 ? -9.413 27.054 3.369 1.00 84.50 118 SER A CA 1
ATOM 897 C C . SER A 1 118 ? -10.882 27.485 3.436 1.00 84.50 118 SER A C 1
ATOM 899 O O . SER A 1 118 ? -11.296 28.336 2.651 1.00 84.50 118 SER A O 1
ATOM 901 N N . ARG A 1 119 ? -11.649 26.958 4.402 1.00 82.94 119 ARG A N 1
ATOM 902 C CA . ARG A 1 119 ? -13.047 27.341 4.652 1.00 82.94 119 ARG A CA 1
ATOM 903 C C . ARG A 1 119 ? -13.153 28.767 5.177 1.00 82.94 119 ARG A C 1
ATOM 905 O O . ARG A 1 119 ? -13.965 29.530 4.673 1.00 82.94 119 ARG A O 1
ATOM 912 N N . ASP A 1 120 ? -12.285 29.141 6.112 1.00 81.94 120 ASP A N 1
ATOM 913 C CA . ASP A 1 120 ? -12.276 30.480 6.714 1.00 81.94 120 ASP A CA 1
ATOM 914 C C . ASP A 1 120 ? -11.842 31.578 5.717 1.00 81.94 120 ASP A C 1
ATOM 916 O O . ASP A 1 120 ? -12.077 32.763 5.946 1.00 81.94 120 ASP A O 1
ATOM 920 N N . SER A 1 121 ? -11.216 31.192 4.597 1.00 78.81 121 SER A N 1
ATOM 921 C CA . SER A 1 121 ? -10.729 32.101 3.549 1.00 78.81 121 SER A CA 1
ATOM 922 C C . SER A 1 121 ? -11.683 32.252 2.352 1.00 78.81 121 SER A C 1
ATOM 924 O O . SER A 1 121 ? -11.381 33.024 1.440 1.00 78.81 121 SER A O 1
ATOM 926 N N . GLN A 1 122 ? -12.808 31.526 2.311 1.00 64.06 122 GLN A N 1
ATOM 927 C CA . GLN A 1 122 ? -13.826 31.683 1.265 1.00 64.06 122 GLN A CA 1
ATOM 928 C C . GLN A 1 122 ? -14.836 32.771 1.679 1.00 64.06 122 GLN A C 1
ATOM 930 O O . GLN A 1 122 ? -15.512 32.597 2.691 1.00 64.06 122 GLN A O 1
ATOM 935 N N . PRO A 1 123 ? -14.944 33.900 0.947 1.00 63.66 123 PRO A N 1
ATOM 936 C CA . PRO A 1 123 ? -15.974 34.903 1.216 1.00 63.66 123 PRO A CA 1
ATOM 937 C C . PRO A 1 123 ? -17.366 34.356 0.853 1.00 63.66 123 PRO A C 1
ATOM 939 O O . PRO A 1 123 ? -17.491 33.649 -0.149 1.00 63.66 123 PRO A O 1
ATOM 942 N N . GLU A 1 124 ? -18.375 34.683 1.673 1.00 56.31 124 GLU A N 1
ATOM 943 C CA . GLU A 1 124 ? -19.802 34.379 1.429 1.00 56.31 124 GLU A CA 1
ATOM 944 C C . GLU A 1 124 ? -20.325 34.922 0.089 1.00 56.31 124 GLU A C 1
ATOM 946 O O . GLU A 1 124 ? -19.916 36.039 -0.315 1.00 56.31 124 GLU A O 1
#

InterPro domains:
  IPR021490 Protein of unknown functio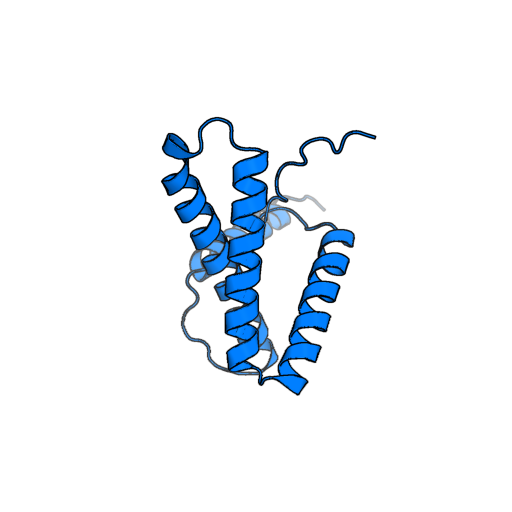n DUF3144 [PF11342] (19-89)

Sequence (124 aa):
MADDTQAPPSIDAPLDPQFFDVVNKFVQLANRQGGIHGSKRTSFAALYGVARYNAHVYLTVEPSPADSRQGFLDYMTGLYRRMLNEHLDILGAERGVDVGASELAAAYAAAQQAEQASRDSQPE